Protein AF-A0ABD5Q1E1-F1 (afdb_monomer_lite)

Radius of gyration: 16.38 Å; chains: 1; bounding box: 37×48×38 Å

Foldseek 3Di:
DPVVLLVLLQVQLQVLLLLCLVLVDDPPPVSSVVSSVVSSVVSSVCLSVAQPPDPDPSVVLVCLLVVLLVVLVVVLVVVCVPPNVVVSVVCRSVSSVVSSVVSCCVRRRCPVVVVVVVVVVVVD

Sequence (124 aa):
MDWSRLGSAVPDALVISFGFGAVLTPPDPFAQSLYAGPAFLVALAVVYRYGHRSVAPWWRRYLVFGGVVLAASVALRVLAFAVGPELAAGVRPAVLFVGVLSAAWLAYFGGLERLRDREAVSES

Organism: NCBI:txid2953748

pLDDT: mean 76.2, std 7.39, range [47.16, 86.12]

Secondary structure (DSSP, 8-state):
--HHHHHHHHHHHHHHHHHHHHHHS-S-HHHHHHHHHHHHHHHHHHHHHHTTS--S-HHHHHHHHHHHHHHHHHHHHHHHHHH-HHHHHHHHHHHHHHHHHHHHHHHHSSHHHHHHHHHHHH--

Structure (mmCIF, N/CA/C/O backbone):
data_AF-A0ABD5Q1E1-F1
#
_entry.id   AF-A0ABD5Q1E1-F1
#
loop_
_atom_site.group_PDB
_atom_site.id
_atom_site.type_symbol
_atom_site.label_atom_id
_atom_site.label_alt_id
_atom_site.label_comp_id
_atom_site.label_asym_id
_atom_site.label_entity_id
_atom_site.label_seq_id
_atom_site.pdbx_PDB_ins_code
_atom_site.Cartn_x
_atom_site.Cartn_y
_atom_site.Cartn_z
_atom_site.occupancy
_atom_site.B_iso_or_equiv
_atom_site.auth_seq_id
_atom_site.auth_comp_id
_atom_site.auth_asym_id
_atom_site.auth_atom_id
_atom_site.pdbx_PDB_model_num
ATOM 1 N N . MET A 1 1 ? -20.747 10.444 15.454 1.00 60.50 1 MET A N 1
ATOM 2 C CA . MET A 1 1 ? -19.377 10.110 15.015 1.00 60.50 1 MET A CA 1
ATOM 3 C C . MET A 1 1 ? -18.683 9.492 16.209 1.00 60.50 1 MET A C 1
ATOM 5 O O . MET A 1 1 ? -18.660 10.112 17.262 1.00 60.50 1 MET A O 1
ATOM 9 N N . ASP A 1 2 ? -18.266 8.239 16.099 1.00 75.06 2 ASP A N 1
ATOM 10 C CA . ASP A 1 2 ? -17.707 7.492 17.226 1.00 75.06 2 ASP A CA 1
ATOM 11 C C . ASP A 1 2 ? -16.216 7.843 17.368 1.00 75.06 2 ASP A C 1
ATOM 13 O O . ASP A 1 2 ? -15.394 7.416 16.554 1.00 75.06 2 ASP A O 1
ATOM 17 N N . TRP A 1 3 ? -15.881 8.710 18.329 1.00 72.62 3 TRP A N 1
ATOM 18 C CA . TRP A 1 3 ? -14.523 9.248 18.518 1.00 72.62 3 TRP A CA 1
ATOM 19 C C . TRP A 1 3 ? -13.500 8.159 18.859 1.00 72.62 3 TRP A C 1
ATOM 21 O O . TRP A 1 3 ? -12.339 8.249 18.462 1.00 72.62 3 TRP A O 1
ATOM 31 N N . SER A 1 4 ? -13.959 7.085 19.503 1.00 70.31 4 SER A N 1
ATOM 32 C CA . SER A 1 4 ? -13.171 5.888 19.807 1.00 70.31 4 SER A CA 1
ATOM 33 C C . SER A 1 4 ? -12.613 5.207 18.545 1.00 70.31 4 SER A C 1
ATOM 35 O O . SER A 1 4 ? -11.477 4.737 18.533 1.00 70.31 4 SER A O 1
ATOM 37 N N . ARG A 1 5 ? -13.379 5.219 17.444 1.00 67.94 5 ARG A N 1
ATOM 38 C CA . ARG A 1 5 ? -12.991 4.649 16.143 1.00 67.94 5 ARG A CA 1
ATOM 39 C C . ARG A 1 5 ? -12.056 5.549 15.349 1.00 67.94 5 ARG A C 1
ATOM 41 O O . ARG A 1 5 ? -11.345 5.077 14.469 1.00 67.94 5 ARG A O 1
ATOM 48 N N . LEU A 1 6 ? -12.076 6.849 15.629 1.00 72.75 6 LEU A N 1
ATOM 49 C CA . LEU A 1 6 ? -11.216 7.803 14.939 1.00 72.75 6 LEU A CA 1
ATOM 50 C C . LEU A 1 6 ? -9.749 7.584 15.336 1.00 72.75 6 LEU A C 1
ATOM 52 O O . LEU A 1 6 ? -8.872 7.604 14.478 1.00 72.75 6 LEU A O 1
ATOM 56 N N . GLY A 1 7 ? -9.503 7.286 16.617 1.00 73.12 7 GLY A N 1
ATOM 57 C CA . GLY A 1 7 ? -8.162 7.041 17.151 1.00 73.12 7 GLY A CA 1
ATOM 58 C C . GLY A 1 7 ? -7.444 5.842 16.522 1.00 73.12 7 GLY A C 1
ATOM 59 O O . GLY A 1 7 ? -6.235 5.903 16.323 1.00 73.12 7 GLY A O 1
ATOM 60 N N . SER A 1 8 ? -8.167 4.779 16.154 1.00 72.62 8 SER A N 1
ATOM 61 C CA . SER A 1 8 ? -7.586 3.627 15.447 1.00 72.62 8 SER A CA 1
ATOM 62 C C . SER A 1 8 ? -7.502 3.825 13.932 1.00 72.62 8 SER A C 1
ATOM 64 O O . SER A 1 8 ? -6.611 3.270 13.298 1.00 72.62 8 SER A O 1
ATOM 66 N N . ALA A 1 9 ? -8.378 4.645 13.345 1.00 76.94 9 ALA A N 1
ATOM 67 C CA . ALA A 1 9 ? -8.401 4.879 11.904 1.00 76.94 9 ALA A CA 1
ATOM 68 C C . ALA A 1 9 ? -7.282 5.812 11.410 1.00 76.94 9 ALA A C 1
ATOM 70 O O . ALA A 1 9 ? -6.796 5.639 10.296 1.00 76.94 9 ALA A O 1
ATOM 71 N N . VAL A 1 10 ? -6.861 6.789 12.221 1.00 81.38 10 VAL A N 1
ATOM 72 C CA . VAL A 1 10 ? -5.780 7.736 11.881 1.00 81.38 10 VAL A CA 1
ATOM 73 C C . VAL A 1 10 ? -4.436 7.050 11.584 1.00 81.38 10 VAL A C 1
ATOM 75 O O . VAL A 1 10 ? -3.891 7.296 10.507 1.00 81.38 10 VAL A O 1
ATOM 78 N N . PRO A 1 11 ? -3.873 6.199 12.464 1.00 78.94 11 PRO A N 1
ATOM 79 C CA . PRO A 1 11 ? -2.592 5.550 12.184 1.00 78.94 11 PRO A CA 1
ATOM 80 C C . PRO A 1 11 ? -2.671 4.592 10.986 1.00 78.94 11 PRO A C 1
ATOM 82 O O . PRO A 1 11 ? -1.764 4.575 10.156 1.00 78.94 11 PRO A O 1
ATOM 85 N N . ASP A 1 12 ? -3.782 3.869 10.833 1.00 79.75 12 ASP A N 1
ATOM 86 C CA . ASP A 1 12 ? -4.036 2.988 9.687 1.00 79.75 12 ASP A CA 1
ATOM 87 C C . ASP A 1 12 ? -4.078 3.787 8.369 1.00 79.75 12 ASP A C 1
ATOM 89 O O . ASP A 1 12 ? -3.447 3.417 7.376 1.00 79.75 12 ASP A O 1
ATOM 93 N N . ALA A 1 13 ? -4.762 4.933 8.371 1.00 81.19 13 ALA A N 1
ATOM 94 C CA . ALA A 1 13 ? -4.827 5.831 7.227 1.00 81.19 13 ALA A CA 1
ATOM 95 C C . ALA A 1 13 ? -3.463 6.423 6.869 1.00 81.19 13 ALA A C 1
ATOM 97 O O . ALA A 1 13 ? -3.137 6.512 5.685 1.00 81.19 13 ALA A O 1
ATOM 98 N N . LEU A 1 14 ? -2.649 6.792 7.864 1.00 82.06 14 LEU A N 1
ATOM 99 C CA . LEU A 1 14 ? -1.279 7.252 7.635 1.00 82.06 14 LEU A CA 1
ATOM 100 C C . LEU A 1 14 ? -0.453 6.167 6.944 1.00 82.06 14 LEU A C 1
ATOM 102 O O . LEU A 1 14 ? 0.122 6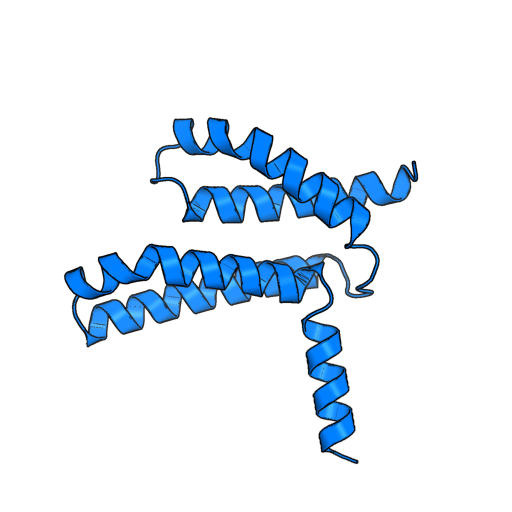.430 5.891 1.00 82.06 14 LEU A O 1
ATOM 106 N N . VAL A 1 15 ? -0.442 4.943 7.476 1.00 80.88 15 VAL A N 1
ATOM 107 C CA . VAL A 1 15 ? 0.341 3.835 6.903 1.00 80.88 15 VAL A CA 1
ATOM 108 C C . VAL A 1 15 ? -0.070 3.539 5.463 1.00 80.88 15 VAL A C 1
ATOM 110 O O . VAL A 1 15 ? 0.791 3.428 4.591 1.00 80.88 15 VAL A O 1
ATOM 113 N N . ILE A 1 16 ? -1.374 3.470 5.190 1.00 78.25 16 ILE A N 1
ATOM 114 C CA . ILE A 1 16 ? -1.890 3.231 3.837 1.00 78.25 16 ILE A CA 1
ATOM 115 C C . ILE A 1 16 ? -1.457 4.356 2.889 1.00 78.25 16 ILE A C 1
ATOM 117 O O . ILE A 1 16 ? -0.976 4.091 1.789 1.00 78.25 16 ILE A O 1
ATOM 121 N N . SER A 1 17 ? -1.577 5.608 3.321 1.00 79.75 17 SER A N 1
ATOM 122 C CA . SER A 1 17 ? -1.288 6.780 2.485 1.00 79.75 17 SER A CA 1
ATOM 123 C C . SER A 1 17 ? 0.190 6.923 2.174 1.00 79.75 17 SER A C 1
ATOM 125 O O . SER A 1 17 ? 0.550 7.182 1.029 1.00 79.75 17 SER A O 1
ATOM 127 N N . PHE A 1 18 ? 1.050 6.687 3.164 1.00 77.12 18 PHE A N 1
ATOM 128 C CA . PHE A 1 18 ? 2.492 6.626 2.953 1.00 77.12 18 PHE A CA 1
ATOM 129 C C . PHE A 1 18 ? 2.878 5.445 2.061 1.00 77.12 18 PHE A C 1
ATOM 131 O O . PHE A 1 18 ? 3.718 5.607 1.181 1.00 77.12 18 PHE A O 1
ATOM 138 N N . GLY A 1 19 ? 2.235 4.284 2.223 1.00 76.94 19 GLY A N 1
ATOM 139 C CA . GLY A 1 19 ? 2.438 3.133 1.344 1.00 76.94 19 GLY A CA 1
ATOM 140 C C . GLY A 1 19 ? 2.109 3.448 -0.117 1.00 76.94 19 GLY A C 1
ATOM 141 O O . GLY A 1 19 ? 2.912 3.169 -1.003 1.00 76.94 19 GLY A O 1
ATOM 142 N N . PHE A 1 20 ? 0.969 4.091 -0.378 1.00 74.94 20 PHE A N 1
ATOM 143 C CA . PHE A 1 20 ? 0.604 4.525 -1.728 1.00 74.94 20 PHE A CA 1
ATOM 144 C C . PHE A 1 20 ? 1.516 5.633 -2.258 1.00 74.94 20 PHE A C 1
ATOM 146 O O . PHE A 1 20 ? 1.951 5.553 -3.404 1.00 74.94 20 PHE A O 1
ATOM 153 N N . GLY A 1 21 ? 1.855 6.627 -1.435 1.00 73.31 21 GLY A N 1
ATOM 154 C CA . GLY A 1 21 ? 2.773 7.704 -1.811 1.00 73.31 21 GLY A CA 1
ATOM 155 C C . GLY A 1 21 ? 4.180 7.201 -2.146 1.00 73.31 21 GLY A C 1
ATOM 156 O O . GLY A 1 21 ? 4.811 7.712 -3.066 1.00 73.31 21 GLY A O 1
ATOM 157 N N . ALA A 1 22 ? 4.650 6.154 -1.465 1.00 72.56 22 ALA A N 1
ATOM 158 C CA . ALA A 1 22 ? 5.926 5.505 -1.754 1.00 72.56 22 ALA A CA 1
ATOM 159 C C . ALA A 1 22 ? 5.932 4.726 -3.081 1.00 72.56 22 ALA A C 1
ATOM 161 O O . ALA A 1 22 ? 6.998 4.505 -3.652 1.00 72.56 22 ALA A O 1
ATOM 162 N N . VAL A 1 23 ? 4.762 4.299 -3.566 1.00 71.38 23 VAL A N 1
ATOM 163 C CA . VAL A 1 23 ? 4.624 3.535 -4.815 1.00 71.38 23 VAL A CA 1
ATOM 164 C C . VAL A 1 23 ? 4.328 4.424 -6.016 1.00 71.38 23 VAL A C 1
ATOM 166 O O . VAL A 1 23 ? 4.877 4.197 -7.092 1.00 71.38 23 VAL A O 1
ATOM 169 N N . LEU A 1 24 ? 3.429 5.392 -5.852 1.00 69.31 24 LEU A N 1
ATOM 170 C CA . LEU A 1 24 ? 2.885 6.189 -6.954 1.00 69.31 24 LEU A CA 1
ATOM 171 C C . LEU A 1 24 ? 3.755 7.393 -7.309 1.00 69.31 24 LEU A C 1
ATOM 173 O O . LEU A 1 24 ? 3.675 7.895 -8.428 1.00 69.31 24 LEU A O 1
ATOM 177 N N . THR A 1 25 ? 4.581 7.849 -6.374 1.00 63.56 25 THR A N 1
ATOM 178 C CA . THR A 1 25 ? 5.384 9.053 -6.544 1.00 63.56 25 THR A CA 1
ATOM 179 C C . THR A 1 25 ? 6.855 8.662 -6.687 1.00 63.56 25 THR A C 1
ATOM 181 O O . THR A 1 25 ? 7.320 7.780 -5.957 1.00 63.56 25 THR A O 1
ATOM 184 N N . PRO A 1 26 ? 7.626 9.306 -7.587 1.00 62.44 26 PRO A N 1
ATOM 185 C CA . PRO A 1 26 ? 9.085 9.229 -7.552 1.00 62.44 26 PRO A CA 1
ATOM 186 C C . PRO A 1 26 ? 9.608 9.533 -6.135 1.00 62.44 26 PRO A C 1
ATOM 188 O O . PRO A 1 26 ? 8.882 10.149 -5.351 1.00 62.44 26 PRO A O 1
ATOM 191 N N . PRO A 1 27 ? 10.856 9.167 -5.789 1.00 62.03 27 PRO A N 1
ATOM 192 C CA . PRO A 1 27 ? 11.467 9.454 -4.485 1.00 62.03 27 PRO A CA 1
ATOM 193 C C . PRO A 1 27 ? 11.759 10.957 -4.269 1.00 62.03 27 PRO A C 1
ATOM 195 O O . PRO A 1 27 ? 12.781 11.320 -3.695 1.00 62.03 27 PRO A O 1
ATOM 198 N N . ASP A 1 28 ? 10.878 11.835 -4.745 1.00 70.06 28 ASP A N 1
ATOM 199 C CA . ASP A 1 28 ? 10.834 13.239 -4.390 1.00 70.06 28 ASP A CA 1
ATOM 200 C C . ASP A 1 28 ? 9.991 13.408 -3.108 1.00 70.06 28 ASP A C 1
ATOM 202 O O . ASP A 1 28 ? 8.766 13.211 -3.135 1.00 70.06 28 ASP A O 1
ATOM 206 N N . PRO A 1 29 ? 10.615 13.780 -1.976 1.00 70.06 29 PRO A N 1
ATOM 207 C CA . PRO A 1 29 ? 9.905 14.002 -0.720 1.00 70.06 29 PRO A CA 1
ATOM 208 C C . PRO A 1 29 ? 8.876 15.137 -0.815 1.00 70.06 29 PRO A C 1
ATOM 210 O O . PRO A 1 29 ? 7.899 15.144 -0.058 1.00 70.06 29 PRO A O 1
ATOM 213 N N . PHE A 1 30 ? 9.049 16.079 -1.749 1.00 74.44 30 PHE A N 1
ATOM 214 C CA . PHE A 1 30 ? 8.122 17.191 -1.928 1.00 74.44 30 PHE A CA 1
ATOM 215 C C . PHE A 1 30 ? 6.810 16.720 -2.563 1.00 74.44 30 PHE A C 1
ATOM 217 O O . PHE A 1 30 ? 5.733 16.934 -1.999 1.00 74.44 30 PHE A O 1
ATOM 224 N N . ALA A 1 31 ? 6.891 15.986 -3.675 1.00 68.69 31 ALA A N 1
ATOM 225 C CA . ALA A 1 31 ? 5.730 15.366 -4.299 1.00 68.69 31 ALA A CA 1
ATOM 226 C C . ALA A 1 31 ? 5.041 14.353 -3.365 1.00 68.69 31 ALA A C 1
ATOM 228 O O . ALA A 1 31 ? 3.814 14.351 -3.270 1.00 68.69 31 ALA A O 1
ATOM 229 N N . GLN A 1 32 ? 5.793 13.538 -2.613 1.00 70.50 32 GLN A N 1
ATOM 230 C CA . GLN A 1 32 ? 5.197 12.626 -1.627 1.00 70.50 32 GLN A CA 1
ATOM 231 C C . GLN A 1 32 ? 4.367 13.367 -0.578 1.00 70.50 32 GLN A C 1
ATOM 233 O O . GLN A 1 32 ? 3.252 12.944 -0.281 1.00 70.50 32 GLN A O 1
ATOM 238 N N . SER A 1 33 ? 4.872 14.488 -0.060 1.00 71.88 33 SER A N 1
ATOM 239 C CA . SER A 1 33 ? 4.159 15.295 0.936 1.00 71.88 33 SER A CA 1
ATOM 240 C C . SER A 1 33 ? 2.889 15.928 0.357 1.00 71.88 33 SER A C 1
ATOM 242 O O . SER A 1 33 ? 1.849 15.946 1.016 1.00 71.88 33 SER A O 1
ATOM 244 N N . LEU A 1 34 ? 2.952 16.387 -0.899 1.00 74.62 34 LEU A N 1
ATOM 245 C CA . LEU A 1 34 ? 1.826 17.002 -1.604 1.00 74.62 34 LEU A CA 1
ATOM 246 C C . LEU A 1 34 ? 0.662 16.015 -1.808 1.00 74.62 34 LEU A C 1
ATOM 248 O O . LEU A 1 34 ? -0.500 16.370 -1.613 1.00 74.62 34 LEU A O 1
ATOM 252 N N . TYR A 1 35 ? 0.971 14.764 -2.165 1.00 71.12 35 TYR A N 1
ATOM 253 C CA . TYR A 1 35 ? -0.034 13.724 -2.411 1.00 71.12 35 TYR A CA 1
ATOM 254 C C . TYR A 1 35 ? -0.437 12.945 -1.149 1.00 71.12 35 TYR A C 1
ATOM 256 O O . TYR A 1 35 ? -1.519 12.351 -1.122 1.00 71.12 35 TYR A O 1
ATOM 264 N N . ALA A 1 36 ? 0.370 12.983 -0.083 1.00 73.06 36 ALA A N 1
ATOM 265 C CA . ALA A 1 36 ? 0.069 12.313 1.180 1.00 73.06 36 ALA A CA 1
ATOM 266 C C . ALA A 1 36 ? -1.190 12.867 1.859 1.00 73.06 36 ALA A C 1
ATOM 268 O O . ALA A 1 36 ? -1.962 12.091 2.412 1.00 73.06 36 ALA A O 1
ATOM 269 N N . GLY A 1 37 ? -1.431 14.182 1.795 1.00 76.06 37 GLY A N 1
ATOM 270 C CA . GLY A 1 37 ? -2.609 14.813 2.405 1.00 76.06 37 GLY A CA 1
ATOM 271 C C . GLY A 1 37 ? -3.939 14.302 1.826 1.00 76.06 37 GLY A C 1
ATOM 272 O O . GLY A 1 37 ? -4.759 13.763 2.573 1.00 76.06 37 GLY A O 1
ATOM 273 N N . PRO A 1 38 ? -4.163 14.408 0.502 1.00 78.31 38 PRO A N 1
ATOM 274 C CA . PRO A 1 38 ? -5.351 13.853 -0.143 1.00 78.31 38 PRO A CA 1
ATOM 275 C C . PRO A 1 38 ? -5.480 12.336 0.048 1.00 78.31 38 PRO A C 1
ATOM 277 O O . PRO A 1 38 ? -6.569 11.852 0.363 1.00 78.31 38 PRO A O 1
ATOM 280 N N . ALA A 1 39 ? -4.375 11.590 -0.078 1.00 78.88 39 ALA A N 1
ATOM 281 C CA . ALA A 1 39 ? -4.367 10.146 0.149 1.00 78.88 39 ALA A CA 1
ATOM 282 C C . ALA A 1 39 ? -4.781 9.795 1.587 1.00 78.88 39 ALA A C 1
ATOM 284 O O . ALA A 1 39 ? -5.595 8.894 1.775 1.00 78.88 39 ALA A O 1
ATOM 285 N N . PHE A 1 40 ? -4.314 10.563 2.577 1.00 79.50 40 PHE A N 1
ATOM 286 C CA . PHE A 1 40 ? -4.674 10.411 3.985 1.00 79.50 40 PHE A CA 1
ATOM 287 C C . PHE A 1 40 ? -6.157 10.613 4.229 1.00 79.50 40 PHE A C 1
ATOM 289 O O . PHE A 1 40 ? -6.771 9.789 4.899 1.00 79.50 40 PHE A O 1
ATOM 296 N N . LEU A 1 41 ? -6.763 11.651 3.656 1.00 81.31 41 LEU A N 1
ATOM 297 C CA . LEU A 1 41 ? -8.196 11.889 3.822 1.00 81.31 41 LEU A CA 1
ATOM 298 C C . LEU A 1 41 ? -9.036 10.754 3.224 1.00 81.31 41 LEU A C 1
ATOM 300 O O . LEU A 1 41 ? -9.994 10.297 3.852 1.00 81.31 41 LEU A O 1
ATOM 304 N N . VAL A 1 42 ? -8.654 10.258 2.043 1.00 82.75 42 VAL A N 1
ATOM 305 C CA . VAL A 1 42 ? -9.330 9.123 1.399 1.00 82.75 42 VAL A CA 1
ATOM 306 C C . VAL A 1 42 ? -9.134 7.847 2.216 1.00 82.75 42 VAL A C 1
ATOM 308 O O . VAL A 1 42 ? -10.110 7.169 2.536 1.00 82.75 42 VAL A O 1
ATOM 311 N N . ALA A 1 43 ? -7.898 7.536 2.610 1.00 78.06 43 ALA A N 1
ATOM 312 C CA . ALA A 1 43 ? -7.583 6.365 3.416 1.00 78.06 43 ALA A CA 1
ATOM 313 C C . ALA A 1 43 ? -8.304 6.409 4.767 1.00 78.06 43 ALA A C 1
ATOM 315 O O . ALA A 1 43 ? -8.877 5.407 5.182 1.00 78.06 43 ALA A O 1
ATOM 316 N N . LEU A 1 44 ? -8.364 7.573 5.414 1.00 79.31 44 LEU A N 1
ATOM 317 C CA . LEU A 1 44 ? -9.073 7.774 6.673 1.00 79.31 44 LEU A CA 1
ATOM 318 C C . LEU A 1 44 ? -10.568 7.529 6.516 1.00 79.31 44 LEU A C 1
ATOM 320 O O . LEU A 1 44 ? -11.140 6.788 7.310 1.00 79.31 44 LEU A O 1
ATOM 324 N N . ALA A 1 45 ? -11.199 8.086 5.481 1.00 81.19 45 ALA A N 1
ATOM 325 C CA . ALA A 1 45 ? -12.615 7.852 5.211 1.00 81.19 45 ALA A CA 1
ATOM 326 C C . ALA A 1 45 ? -12.909 6.361 4.971 1.00 81.19 45 ALA A C 1
ATOM 328 O O . ALA A 1 45 ? -13.896 5.820 5.478 1.00 81.19 45 ALA A O 1
ATOM 329 N N . VAL A 1 46 ? -12.033 5.685 4.229 1.00 76.44 46 VAL A N 1
ATOM 330 C CA . VAL A 1 46 ? -12.165 4.266 3.900 1.00 76.44 46 VAL A CA 1
ATOM 331 C C . VAL A 1 46 ? -11.952 3.387 5.140 1.00 76.44 46 VAL A C 1
ATOM 333 O O . VAL A 1 46 ? -12.793 2.538 5.435 1.00 76.44 46 VAL A O 1
ATOM 336 N N . VAL A 1 47 ? -10.885 3.607 5.910 1.00 76.69 47 VAL A N 1
ATOM 337 C CA . VAL A 1 47 ? -10.598 2.854 7.140 1.00 76.69 47 VAL A CA 1
ATOM 338 C C . VAL A 1 47 ? -11.670 3.108 8.195 1.00 76.69 47 VAL A C 1
ATOM 340 O O . VAL A 1 47 ? -12.151 2.165 8.817 1.00 76.69 47 VAL A O 1
ATOM 343 N N . TYR A 1 48 ? -12.117 4.351 8.364 1.00 75.44 48 TYR A N 1
ATOM 344 C CA . TYR A 1 48 ? -13.185 4.679 9.305 1.00 75.44 48 TYR A CA 1
ATOM 345 C C . TYR A 1 48 ? -14.497 3.955 8.965 1.00 75.44 48 TYR A C 1
ATOM 347 O O . TYR A 1 48 ? -15.213 3.497 9.859 1.00 75.44 48 TYR A O 1
ATOM 355 N N . ARG A 1 49 ? -14.808 3.816 7.668 1.00 77.81 49 ARG A N 1
ATOM 356 C CA . ARG A 1 49 ? -16.034 3.168 7.185 1.00 77.81 49 ARG A CA 1
ATOM 357 C C . ARG A 1 49 ? -15.960 1.639 7.192 1.00 77.81 49 ARG A C 1
ATOM 359 O O . ARG A 1 49 ? -16.972 0.999 7.473 1.00 77.81 49 ARG A O 1
ATOM 366 N N . TYR A 1 50 ? -14.802 1.057 6.881 1.00 70.06 50 TYR A N 1
ATOM 367 C CA . TYR A 1 50 ? -14.670 -0.382 6.613 1.00 70.06 50 TYR A CA 1
ATOM 368 C C . TYR A 1 50 ? -13.731 -1.138 7.564 1.00 70.06 50 TYR A C 1
ATOM 370 O O . TYR A 1 50 ? -13.873 -2.350 7.702 1.00 70.06 50 TYR A O 1
ATOM 378 N N . GLY A 1 51 ? -12.833 -0.455 8.277 1.00 64.62 51 GLY A N 1
ATOM 379 C CA . GLY A 1 51 ? -11.814 -1.050 9.158 1.00 64.62 51 GLY A CA 1
ATOM 380 C C . GLY A 1 51 ? -12.355 -1.662 10.455 1.00 64.62 51 GLY A C 1
ATOM 381 O O . GLY A 1 51 ? -11.591 -2.052 11.337 1.00 64.62 51 GLY A O 1
ATOM 382 N N . HIS A 1 52 ? -13.680 -1.753 10.594 1.00 59.62 52 HIS A N 1
ATOM 383 C CA . HIS A 1 52 ? -14.339 -2.186 11.821 1.00 59.62 52 HIS A CA 1
ATOM 384 C C . HIS A 1 52 ? -14.414 -3.713 11.992 1.00 59.62 52 HIS A C 1
ATOM 386 O O . HIS A 1 52 ? -14.944 -4.171 12.999 1.00 59.62 52 HIS A O 1
ATOM 392 N N . ARG A 1 53 ? -13.929 -4.515 11.029 1.00 57.62 53 ARG A N 1
ATOM 393 C CA . ARG A 1 53 ? -14.210 -5.963 11.011 1.00 57.62 53 ARG A CA 1
ATOM 394 C C . ARG A 1 53 ? -13.117 -6.918 11.479 1.00 57.62 53 ARG A C 1
ATOM 396 O O . ARG A 1 53 ? -13.477 -8.051 11.764 1.00 57.62 53 ARG A O 1
ATOM 403 N N . SER A 1 54 ? -11.863 -6.509 11.666 1.00 51.16 54 SER A N 1
ATOM 404 C CA . SER A 1 54 ? -10.817 -7.498 11.983 1.00 51.16 54 SER A CA 1
ATOM 405 C C . SER A 1 54 ? -10.269 -7.397 13.405 1.00 51.16 54 SER A C 1
ATOM 407 O O . SER A 1 54 ? -9.518 -6.483 13.746 1.00 51.16 54 SER A O 1
ATOM 409 N N . VAL A 1 55 ? -10.618 -8.398 14.217 1.00 47.16 55 VAL A N 1
ATOM 410 C CA . VAL A 1 55 ? -10.319 -8.607 15.653 1.00 47.16 55 VAL A CA 1
ATOM 411 C C . VAL A 1 55 ? -8.868 -9.086 15.884 1.00 47.16 55 VAL A C 1
ATOM 413 O O . VAL A 1 55 ? -8.552 -9.768 16.853 1.00 47.16 55 VAL A O 1
ATOM 416 N N . ALA A 1 56 ? -7.939 -8.762 14.982 1.00 56.69 56 ALA A N 1
ATOM 417 C CA . ALA A 1 56 ? -6.522 -9.056 15.179 1.00 56.69 56 ALA A CA 1
ATOM 418 C C . ALA A 1 56 ? -5.852 -7.928 15.980 1.00 56.69 56 ALA A C 1
ATOM 420 O O . ALA A 1 56 ? -6.197 -6.758 15.785 1.00 56.69 56 ALA A O 1
ATOM 421 N N . PRO A 1 57 ? -4.867 -8.235 16.842 1.00 70.06 57 PRO A N 1
ATOM 422 C CA . PRO A 1 57 ? -4.138 -7.193 17.544 1.00 70.06 57 PRO A CA 1
ATOM 423 C C . PRO A 1 57 ? -3.452 -6.271 16.525 1.00 70.06 57 PRO A C 1
ATOM 425 O O . PRO A 1 57 ? -2.874 -6.739 15.545 1.00 70.06 57 PRO A O 1
ATOM 428 N N . TRP A 1 58 ? -3.553 -4.961 16.756 1.00 72.56 58 TRP A N 1
ATOM 429 C CA . TRP A 1 58 ? -3.125 -3.877 15.857 1.00 72.56 58 TRP A CA 1
ATOM 430 C C . TRP A 1 58 ? -1.766 -4.114 15.163 1.00 72.56 58 TRP A C 1
ATOM 432 O O . TRP A 1 58 ? -1.650 -3.912 13.957 1.00 72.56 58 TRP A O 1
ATOM 442 N N . TRP A 1 59 ? -0.772 -4.650 15.882 1.00 73.06 59 TRP A N 1
ATOM 443 C CA . TRP A 1 59 ? 0.562 -4.981 15.362 1.00 73.06 59 TRP A CA 1
ATOM 444 C C . TRP A 1 59 ? 0.552 -5.976 14.193 1.00 73.06 59 TRP A C 1
ATOM 446 O O . TRP A 1 59 ? 1.353 -5.866 13.266 1.00 73.06 59 TRP A O 1
ATOM 456 N N . ARG A 1 60 ? -0.384 -6.928 14.194 1.00 76.19 60 ARG A N 1
ATOM 457 C CA . ARG A 1 60 ? -0.483 -7.971 13.170 1.00 76.19 60 ARG A CA 1
ATOM 458 C C . ARG A 1 60 ? -0.900 -7.393 11.816 1.00 76.19 60 ARG A C 1
ATOM 460 O O . ARG A 1 60 ? -0.456 -7.899 10.792 1.00 76.19 60 ARG A O 1
ATOM 467 N N . ARG A 1 61 ? -1.681 -6.306 11.800 1.00 80.06 61 ARG A N 1
ATOM 468 C CA . ARG A 1 61 ? -2.053 -5.590 10.565 1.00 80.06 61 ARG A CA 1
ATOM 469 C C . ARG A 1 61 ? -0.828 -4.966 9.906 1.00 80.06 61 ARG A C 1
ATOM 471 O O . ARG A 1 61 ? -0.620 -5.159 8.713 1.00 80.06 61 ARG A O 1
ATOM 478 N N . TYR A 1 62 ? 0.023 -4.311 10.695 1.00 80.81 62 TYR A N 1
ATOM 479 C CA . TYR A 1 62 ? 1.262 -3.710 10.197 1.00 80.81 62 TYR A CA 1
ATOM 480 C C . TYR A 1 62 ? 2.259 -4.759 9.701 1.00 80.81 62 TYR A C 1
ATOM 482 O O . TYR A 1 62 ? 2.879 -4.551 8.662 1.00 80.81 62 TYR A O 1
ATOM 490 N N . LEU A 1 63 ? 2.376 -5.906 10.382 1.00 82.00 63 LEU A N 1
ATOM 491 C CA . LEU A 1 63 ? 3.219 -7.009 9.907 1.00 82.00 63 LEU A CA 1
ATOM 492 C C . LEU A 1 63 ? 2.707 -7.619 8.601 1.00 82.00 63 LEU A C 1
ATOM 494 O O . LEU A 1 63 ? 3.512 -7.916 7.726 1.00 82.00 63 LEU A O 1
ATOM 498 N N . VAL A 1 64 ? 1.391 -7.791 8.444 1.00 83.19 64 VAL A N 1
ATOM 499 C CA . VAL A 1 64 ? 0.807 -8.282 7.184 1.00 83.19 64 VAL A CA 1
ATOM 500 C C . VAL A 1 64 ? 1.025 -7.262 6.072 1.00 83.19 64 VAL A C 1
ATOM 502 O O . VAL A 1 64 ? 1.490 -7.626 4.994 1.00 83.19 64 VAL A O 1
ATOM 505 N N . PHE A 1 65 ? 0.748 -5.985 6.340 1.00 82.19 65 PHE A N 1
ATOM 506 C CA . PHE A 1 65 ? 0.935 -4.921 5.363 1.00 82.19 65 PHE A CA 1
ATOM 507 C C . PHE A 1 65 ? 2.400 -4.826 4.915 1.00 82.19 65 PHE A C 1
ATOM 509 O O . PHE A 1 65 ? 2.701 -4.950 3.729 1.00 82.19 65 PHE A O 1
ATOM 516 N N . GLY A 1 66 ? 3.322 -4.695 5.873 1.00 80.38 66 GLY A N 1
ATOM 517 C CA . GLY A 1 66 ? 4.757 -4.650 5.612 1.00 80.38 66 GLY A CA 1
ATOM 518 C C . GLY A 1 66 ? 5.279 -5.930 4.960 1.00 80.38 66 GLY A C 1
ATOM 519 O O . GLY A 1 66 ? 6.077 -5.855 4.032 1.00 80.38 66 GLY A O 1
ATOM 520 N N . GLY A 1 67 ? 4.789 -7.098 5.382 1.00 83.25 67 GLY A N 1
ATOM 521 C CA . GLY A 1 67 ? 5.174 -8.398 4.834 1.00 83.25 67 GLY A CA 1
ATOM 522 C C . GLY A 1 67 ? 4.804 -8.559 3.361 1.00 83.25 67 GLY A C 1
ATOM 523 O O . GLY A 1 67 ? 5.641 -8.984 2.569 1.00 83.25 67 GLY A O 1
ATOM 524 N N . VAL A 1 68 ? 3.592 -8.161 2.961 1.00 83.06 68 VAL A N 1
ATOM 525 C CA . VAL A 1 68 ? 3.159 -8.223 1.554 1.00 83.06 68 VAL A CA 1
ATOM 526 C C . VAL A 1 68 ? 3.932 -7.220 0.693 1.00 83.06 68 VAL A C 1
ATOM 528 O O . VAL A 1 68 ? 4.380 -7.570 -0.398 1.00 83.06 68 VAL A O 1
ATOM 531 N N . VAL A 1 69 ? 4.155 -5.998 1.187 1.00 79.75 69 VAL A N 1
ATOM 532 C CA . VAL A 1 69 ? 4.960 -4.986 0.477 1.00 79.75 69 VAL A CA 1
ATOM 533 C C . VAL A 1 69 ? 6.410 -5.451 0.309 1.00 79.75 69 VAL A C 1
ATOM 535 O O . VAL A 1 69 ? 6.995 -5.304 -0.770 1.00 79.75 69 VAL A O 1
ATOM 538 N N . LEU A 1 70 ? 6.988 -6.058 1.347 1.00 80.31 70 LEU A N 1
ATOM 539 C CA . LEU A 1 70 ? 8.330 -6.627 1.305 1.00 80.31 70 LEU A CA 1
ATOM 540 C C . LEU A 1 70 ? 8.403 -7.795 0.317 1.00 80.31 70 LEU A C 1
ATOM 542 O O . LEU A 1 70 ? 9.310 -7.828 -0.510 1.00 80.31 70 LEU A O 1
ATOM 546 N N . ALA A 1 71 ? 7.432 -8.710 0.347 1.00 81.50 71 ALA A N 1
ATOM 547 C CA . ALA A 1 71 ? 7.360 -9.836 -0.580 1.00 81.50 71 ALA A CA 1
ATOM 548 C C . ALA A 1 71 ? 7.251 -9.368 -2.040 1.00 81.50 71 ALA A C 1
ATOM 550 O O . ALA A 1 71 ? 7.995 -9.855 -2.890 1.00 81.50 71 ALA A O 1
ATOM 551 N N . ALA A 1 72 ? 6.408 -8.370 -2.329 1.00 81.44 72 ALA A N 1
ATOM 552 C CA . ALA A 1 72 ? 6.307 -7.767 -3.659 1.00 81.44 72 ALA A CA 1
ATOM 553 C C . ALA A 1 72 ? 7.632 -7.114 -4.095 1.00 81.44 72 ALA A C 1
ATOM 555 O O . ALA A 1 72 ? 8.063 -7.262 -5.239 1.00 81.44 72 ALA A O 1
ATOM 556 N N . SER A 1 73 ? 8.320 -6.443 -3.166 1.00 78.06 73 SER A N 1
ATOM 557 C CA . SER A 1 73 ? 9.631 -5.832 -3.418 1.00 78.06 73 SER A CA 1
ATOM 558 C C . SER A 1 73 ? 10.710 -6.876 -3.724 1.00 78.06 73 SER A C 1
ATOM 560 O O . SER A 1 73 ? 11.514 -6.683 -4.637 1.00 78.06 73 SER A O 1
ATOM 562 N N . VAL A 1 74 ? 10.725 -7.995 -2.995 1.00 82.88 74 VAL A N 1
ATOM 563 C CA . VAL A 1 74 ? 11.640 -9.121 -3.241 1.00 82.88 74 VAL A CA 1
ATOM 564 C C . VAL A 1 74 ? 11.321 -9.792 -4.576 1.00 82.88 74 VAL A C 1
ATOM 566 O O . VAL A 1 74 ? 12.234 -10.002 -5.372 1.00 82.88 74 VAL A O 1
ATOM 569 N N . ALA A 1 75 ? 10.045 -10.054 -4.871 1.00 81.75 75 ALA A N 1
ATOM 570 C CA . ALA A 1 75 ? 9.612 -10.641 -6.138 1.00 81.75 75 ALA A CA 1
ATOM 571 C C . ALA A 1 75 ? 10.061 -9.798 -7.342 1.00 81.75 75 ALA A C 1
ATOM 573 O O . ALA A 1 75 ? 10.551 -10.340 -8.330 1.00 81.75 75 ALA A O 1
ATOM 574 N N . LEU A 1 76 ? 9.988 -8.468 -7.235 1.00 79.88 76 LEU A N 1
ATOM 575 C CA . LEU A 1 76 ? 10.484 -7.561 -8.271 1.00 79.88 76 LEU A CA 1
ATOM 576 C C . LEU A 1 76 ? 12.001 -7.617 -8.450 1.00 79.88 76 LEU A C 1
ATOM 578 O O . LEU A 1 76 ? 12.475 -7.527 -9.579 1.00 79.88 76 LEU A O 1
ATOM 582 N N . ARG A 1 77 ? 12.773 -7.794 -7.370 1.00 81.38 77 ARG A N 1
ATOM 583 C CA . ARG A 1 77 ? 14.229 -7.990 -7.473 1.00 81.38 77 ARG A CA 1
ATOM 584 C C . ARG A 1 77 ? 14.574 -9.304 -8.165 1.00 81.38 77 ARG A C 1
ATOM 586 O O . ARG A 1 77 ? 15.467 -9.321 -9.005 1.00 81.38 77 ARG A O 1
ATOM 593 N N . VAL A 1 78 ? 13.852 -10.377 -7.844 1.00 85.62 78 VAL A N 1
ATOM 594 C CA . VAL A 1 78 ? 14.022 -11.684 -8.498 1.00 85.62 78 VAL A CA 1
ATOM 595 C C . VAL A 1 78 ? 13.659 -11.595 -9.982 1.00 85.62 78 VAL A C 1
ATOM 597 O O . VAL A 1 78 ? 14.413 -12.074 -10.824 1.00 85.62 78 VAL A O 1
ATOM 600 N N . LEU A 1 79 ? 12.558 -10.919 -10.321 1.00 80.44 79 LEU A N 1
ATOM 601 C CA . LEU A 1 7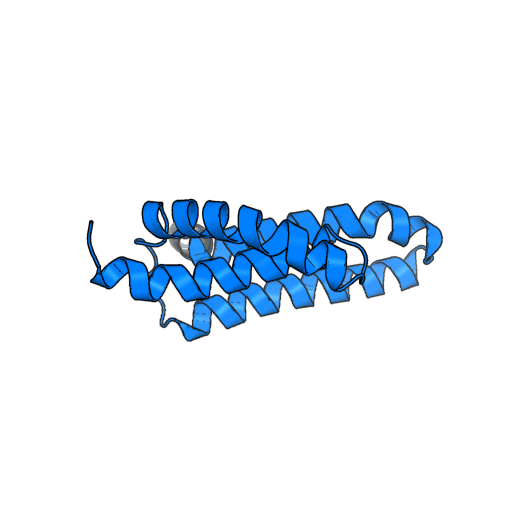9 ? 12.157 -10.692 -11.710 1.00 80.44 79 LEU A CA 1
ATOM 602 C C . LEU A 1 79 ? 13.200 -9.866 -12.477 1.00 80.44 79 LEU A C 1
ATOM 604 O O . LEU A 1 79 ? 13.583 -10.236 -13.582 1.00 80.44 79 LEU A O 1
ATOM 608 N N . ALA A 1 80 ? 13.699 -8.779 -11.883 1.00 83.56 80 ALA A N 1
ATOM 609 C CA . ALA A 1 80 ? 14.745 -7.952 -12.484 1.00 83.56 80 ALA A CA 1
ATOM 610 C C . ALA A 1 80 ? 16.046 -8.730 -12.720 1.00 83.56 80 ALA A C 1
ATOM 612 O O . ALA A 1 80 ? 16.706 -8.519 -13.734 1.00 83.56 80 ALA A O 1
ATOM 613 N N . PHE A 1 81 ? 16.393 -9.648 -11.814 1.00 83.94 81 PHE A N 1
ATOM 614 C CA . PHE A 1 81 ? 17.528 -10.550 -11.987 1.00 83.94 81 PHE A CA 1
ATOM 615 C C . PHE A 1 81 ? 17.313 -11.544 -13.140 1.00 83.94 81 PHE A C 1
ATOM 617 O O . PHE A 1 81 ? 18.235 -11.790 -13.909 1.00 83.94 81 PHE A O 1
ATOM 624 N N . ALA A 1 82 ? 16.103 -12.094 -13.283 1.00 86.12 82 ALA A N 1
ATOM 625 C CA . ALA A 1 82 ? 15.807 -13.133 -14.269 1.00 86.12 82 ALA A CA 1
ATOM 626 C C . ALA A 1 82 ? 15.623 -12.607 -15.703 1.00 86.12 82 ALA A C 1
ATOM 628 O O . ALA A 1 82 ? 16.039 -13.265 -16.652 1.00 86.12 82 ALA A O 1
ATOM 629 N N . VAL A 1 83 ? 14.974 -11.450 -15.870 1.00 85.00 83 VAL A N 1
ATOM 630 C CA . VAL A 1 83 ? 14.533 -10.942 -17.188 1.00 85.00 83 VAL A CA 1
ATOM 631 C C . VAL A 1 83 ? 15.247 -9.643 -17.587 1.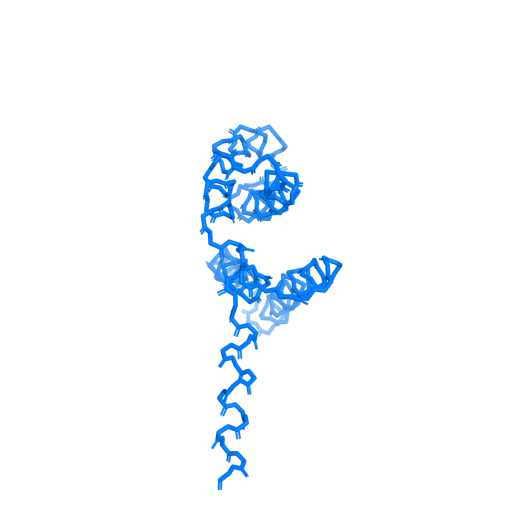00 85.00 83 VAL A C 1
ATOM 633 O O . VAL A 1 83 ? 15.041 -9.123 -18.680 1.00 85.00 83 VAL A O 1
ATOM 636 N N . GLY A 1 84 ? 16.112 -9.118 -16.718 1.00 81.88 84 GLY A N 1
ATOM 637 C CA . GLY A 1 84 ? 16.830 -7.865 -16.922 1.00 81.88 84 GLY A CA 1
ATOM 638 C C . GLY A 1 84 ? 16.082 -6.635 -16.375 1.00 81.88 84 GLY A C 1
ATOM 639 O O . GLY A 1 84 ? 14.848 -6.604 -16.318 1.00 81.88 84 GLY A O 1
ATOM 640 N N . PRO A 1 85 ? 16.823 -5.589 -15.960 1.00 76.38 85 PRO A N 1
ATOM 641 C CA . PRO A 1 85 ? 16.272 -4.439 -15.239 1.00 76.38 85 PRO A CA 1
ATOM 642 C C . PRO A 1 85 ? 15.344 -3.558 -16.089 1.00 76.38 85 PRO A C 1
ATOM 644 O O . PRO A 1 85 ? 14.403 -2.986 -15.547 1.00 76.38 85 PRO A O 1
ATOM 647 N N . GLU A 1 86 ? 15.569 -3.488 -17.403 1.00 78.69 86 GLU A N 1
ATOM 648 C CA . GLU A 1 86 ? 14.767 -2.712 -18.365 1.00 78.69 86 GLU A CA 1
ATOM 649 C C . GLU A 1 86 ? 13.317 -3.220 -18.438 1.00 78.69 86 GLU A C 1
ATOM 651 O O . GLU A 1 86 ? 12.362 -2.461 -18.267 1.00 78.69 86 GLU A O 1
ATOM 656 N N . LEU A 1 87 ? 13.141 -4.536 -18.607 1.00 72.69 87 LEU A N 1
ATOM 657 C CA . LEU A 1 87 ? 11.819 -5.166 -18.661 1.00 72.69 87 LEU A CA 1
ATOM 658 C C . LEU A 1 87 ? 11.120 -5.111 -17.300 1.00 72.69 87 LEU A C 1
ATOM 660 O O . LEU A 1 87 ? 9.918 -4.857 -17.231 1.00 72.69 87 LEU A O 1
ATOM 664 N N . ALA A 1 88 ? 11.868 -5.275 -16.205 1.00 73.50 88 ALA A N 1
ATOM 665 C CA . ALA A 1 88 ? 11.319 -5.168 -14.858 1.00 73.50 88 ALA A CA 1
ATOM 666 C C . ALA A 1 88 ? 10.890 -3.737 -14.495 1.00 73.50 88 ALA A C 1
ATOM 668 O O . ALA A 1 88 ? 9.906 -3.573 -13.773 1.00 73.50 88 ALA A O 1
ATOM 669 N N . ALA A 1 89 ? 11.570 -2.702 -15.004 1.00 77.38 89 ALA A N 1
ATOM 670 C CA . ALA A 1 89 ? 11.217 -1.305 -14.754 1.00 77.38 89 ALA A CA 1
ATOM 671 C C . ALA A 1 89 ? 9.807 -0.960 -15.262 1.00 77.38 89 ALA A C 1
ATOM 673 O O . ALA A 1 89 ? 9.074 -0.254 -14.569 1.00 77.38 89 ALA A O 1
ATOM 674 N N . GLY A 1 90 ? 9.399 -1.524 -16.406 1.00 78.94 90 GLY A N 1
ATOM 675 C CA . GLY A 1 90 ? 8.061 -1.325 -16.969 1.00 78.94 90 GLY A CA 1
ATOM 676 C C . GLY A 1 90 ? 6.931 -1.917 -16.116 1.00 78.94 90 GLY A C 1
ATOM 677 O O . GLY A 1 90 ? 5.858 -1.325 -16.018 1.00 78.94 90 GLY A O 1
ATOM 678 N N . VAL A 1 91 ? 7.167 -3.053 -15.448 1.00 78.69 91 VAL A N 1
ATOM 679 C CA . VAL A 1 91 ? 6.139 -3.751 -14.639 1.00 78.69 91 VAL A CA 1
ATOM 680 C C . VAL A 1 91 ? 6.186 -3.377 -13.155 1.00 78.69 91 VAL A C 1
ATOM 682 O O . VAL A 1 91 ? 5.203 -3.554 -12.433 1.00 78.69 91 VAL A O 1
ATOM 685 N N . ARG A 1 92 ? 7.313 -2.829 -12.688 1.00 79.12 92 ARG A N 1
ATOM 686 C CA . ARG A 1 92 ? 7.559 -2.444 -11.292 1.00 79.12 92 ARG A CA 1
ATOM 687 C C . ARG A 1 92 ? 6.432 -1.622 -10.650 1.00 79.12 92 ARG A C 1
ATOM 689 O O . ARG A 1 92 ? 5.990 -2.029 -9.574 1.00 79.12 92 ARG A O 1
ATOM 696 N N . PRO A 1 93 ? 5.941 -0.512 -11.238 1.00 79.12 93 PRO A N 1
ATOM 697 C CA . PRO A 1 93 ? 4.887 0.279 -10.602 1.00 79.12 93 PRO A CA 1
ATOM 698 C C . PRO A 1 93 ? 3.573 -0.502 -10.485 1.00 79.12 93 PRO A C 1
ATOM 700 O O . PRO A 1 93 ? 2.913 -0.426 -9.451 1.00 79.12 93 PRO A O 1
ATOM 703 N N . ALA A 1 94 ? 3.225 -1.314 -11.489 1.00 81.69 94 ALA A N 1
ATOM 704 C CA . ALA A 1 94 ? 2.012 -2.127 -11.472 1.00 81.69 94 ALA A CA 1
ATOM 705 C C . ALA A 1 94 ? 2.057 -3.196 -10.370 1.00 81.69 94 ALA A C 1
ATOM 707 O O . ALA A 1 94 ? 1.106 -3.333 -9.604 1.00 81.69 94 ALA A O 1
ATOM 708 N N . VAL A 1 95 ? 3.178 -3.912 -10.235 1.00 81.94 95 VAL A N 1
ATOM 709 C CA . VAL A 1 95 ? 3.347 -4.941 -9.194 1.00 81.94 95 VAL A CA 1
ATOM 710 C C . VAL A 1 95 ? 3.351 -4.325 -7.797 1.00 81.94 95 VAL A C 1
ATOM 712 O O . VAL A 1 95 ? 2.715 -4.866 -6.896 1.00 81.94 95 VAL A O 1
ATOM 715 N N . LEU A 1 96 ? 4.023 -3.185 -7.604 1.00 82.56 96 LEU A N 1
ATOM 716 C CA . LEU A 1 96 ? 4.007 -2.481 -6.319 1.00 82.56 96 LEU A CA 1
ATOM 717 C C . LEU A 1 96 ? 2.604 -1.982 -5.968 1.00 82.56 96 LEU A C 1
ATOM 719 O O . LEU A 1 96 ? 2.170 -2.142 -4.831 1.00 82.56 96 LEU A O 1
ATOM 723 N N . PHE A 1 97 ? 1.875 -1.428 -6.938 1.00 81.62 97 PHE A N 1
ATOM 724 C CA . PHE A 1 97 ? 0.518 -0.935 -6.727 1.00 81.62 97 PHE A CA 1
ATOM 725 C C . PHE A 1 97 ? -0.448 -2.066 -6.364 1.00 81.62 97 PHE A C 1
ATOM 727 O O . PHE A 1 97 ? -1.158 -1.979 -5.361 1.00 81.62 97 PHE A O 1
ATOM 734 N N . VAL A 1 98 ? -0.422 -3.166 -7.122 1.00 85.31 98 VAL A N 1
ATOM 735 C CA . VAL A 1 98 ? -1.208 -4.373 -6.824 1.00 85.31 98 VAL A CA 1
ATOM 736 C C . VAL A 1 98 ? -0.799 -4.972 -5.478 1.00 85.31 98 VAL A C 1
ATOM 738 O O . VAL A 1 98 ? -1.666 -5.385 -4.707 1.00 85.31 98 VAL A O 1
ATOM 741 N N . GLY A 1 99 ? 0.497 -4.974 -5.160 1.00 83.94 99 GLY A N 1
ATOM 742 C CA . GLY A 1 99 ? 1.031 -5.428 -3.880 1.00 83.94 99 GLY A CA 1
ATOM 743 C C . GLY A 1 99 ? 0.492 -4.613 -2.707 1.00 83.94 99 GLY A C 1
ATOM 744 O O . GLY A 1 99 ? -0.034 -5.192 -1.762 1.00 83.94 99 GLY A O 1
ATOM 745 N N . VAL A 1 100 ? 0.535 -3.279 -2.788 1.00 82.75 100 VAL A N 1
ATOM 746 C CA . VAL A 1 100 ? -0.009 -2.380 -1.755 1.00 82.75 100 VAL A CA 1
ATOM 747 C C . VAL A 1 100 ? -1.525 -2.520 -1.624 1.00 82.75 100 VAL A C 1
ATOM 749 O O . VAL A 1 100 ? -2.029 -2.590 -0.504 1.00 82.75 100 VAL A O 1
ATOM 752 N N . LEU A 1 101 ? -2.265 -2.628 -2.733 1.00 85.56 101 LEU A N 1
ATOM 753 C CA . LEU A 1 101 ? -3.713 -2.866 -2.694 1.00 85.56 101 LEU A CA 1
ATOM 754 C C . LEU A 1 101 ? -4.060 -4.199 -2.026 1.00 85.56 101 LEU A C 1
ATOM 756 O O . LEU A 1 101 ? -4.956 -4.259 -1.183 1.00 85.56 101 LEU A O 1
ATOM 760 N N . SER A 1 102 ? -3.329 -5.258 -2.370 1.00 82.88 102 SER A N 1
ATOM 761 C CA . SER A 1 102 ? -3.513 -6.590 -1.789 1.00 82.88 102 SER A CA 1
ATOM 762 C C . SER A 1 102 ? -3.151 -6.599 -0.305 1.00 82.88 102 SER A C 1
ATOM 764 O O . SER A 1 102 ? -3.891 -7.150 0.507 1.00 82.88 102 SER A O 1
ATOM 766 N N . ALA A 1 103 ? -2.056 -5.929 0.068 1.00 84.50 103 ALA A N 1
ATOM 767 C CA . ALA A 1 103 ? -1.629 -5.738 1.449 1.00 84.50 103 ALA A CA 1
ATOM 768 C C . ALA A 1 103 ? -2.704 -5.014 2.264 1.00 84.50 103 ALA A C 1
ATOM 770 O O . ALA A 1 103 ? -3.074 -5.468 3.347 1.00 84.50 103 ALA A O 1
ATOM 771 N N . ALA A 1 104 ? -3.246 -3.921 1.718 1.00 82.06 104 ALA A N 1
ATOM 772 C CA . ALA A 1 104 ? -4.310 -3.160 2.350 1.00 82.06 104 ALA A CA 1
ATOM 773 C C . ALA A 1 104 ? -5.560 -4.028 2.539 1.00 82.06 104 ALA A C 1
ATOM 775 O O . ALA A 1 104 ? -6.098 -4.099 3.644 1.00 82.06 104 ALA A O 1
ATOM 776 N N . TRP A 1 105 ? -5.979 -4.747 1.492 1.00 84.69 105 TRP A N 1
ATOM 777 C CA . TRP A 1 105 ? -7.118 -5.666 1.529 1.00 84.69 105 TRP A CA 1
ATOM 778 C C . TRP A 1 105 ? -6.973 -6.760 2.597 1.00 84.69 105 TRP A C 1
ATOM 780 O O . TRP A 1 105 ? -7.884 -6.960 3.407 1.00 84.69 105 TRP A O 1
ATOM 790 N N . LEU A 1 106 ? -5.816 -7.426 2.640 1.00 82.00 106 LEU A N 1
ATOM 791 C CA . LEU A 1 106 ? -5.517 -8.482 3.608 1.00 82.00 106 LEU A CA 1
ATOM 792 C C . LEU A 1 106 ? -5.467 -7.957 5.046 1.00 82.00 106 LEU A C 1
ATOM 794 O O . LEU A 1 106 ? -6.022 -8.597 5.937 1.00 82.00 106 LEU A O 1
ATOM 798 N N . ALA A 1 107 ? -4.817 -6.811 5.269 1.00 80.50 107 ALA A N 1
ATOM 799 C CA . ALA A 1 107 ? -4.557 -6.278 6.604 1.00 80.50 107 ALA A CA 1
ATOM 800 C C . ALA A 1 107 ? -5.744 -5.513 7.216 1.00 80.50 107 ALA A C 1
ATOM 802 O O . ALA A 1 107 ? -5.910 -5.546 8.436 1.00 80.50 107 ALA A O 1
ATOM 803 N N . TYR A 1 108 ? -6.560 -4.836 6.398 1.00 74.50 108 TYR A N 1
ATOM 804 C CA . TYR A 1 108 ? -7.552 -3.864 6.884 1.00 74.50 108 TYR A CA 1
ATOM 805 C C . TYR A 1 108 ? -8.998 -4.129 6.438 1.00 74.50 108 TYR A C 1
ATOM 807 O O . TYR A 1 108 ? -9.919 -3.633 7.085 1.00 74.50 108 TYR A O 1
ATOM 815 N N . PHE A 1 109 ? -9.233 -4.918 5.380 1.00 78.81 109 PHE A N 1
ATOM 816 C CA . PHE A 1 109 ? -10.583 -5.154 4.828 1.00 78.81 109 PHE A CA 1
ATOM 817 C C . PHE A 1 109 ? -11.084 -6.599 4.991 1.00 78.81 109 PHE A C 1
ATOM 819 O O . PHE A 1 109 ? -12.035 -7.009 4.317 1.00 78.81 109 PHE A O 1
ATOM 826 N N . GLY A 1 110 ? -10.461 -7.377 5.879 1.00 76.25 110 GLY A N 1
ATOM 827 C CA . GLY A 1 110 ? -10.880 -8.747 6.192 1.00 76.25 110 GLY A CA 1
ATOM 828 C C . GLY A 1 110 ? -10.516 -9.779 5.121 1.00 76.25 110 GLY A C 1
ATOM 829 O O . GLY A 1 110 ? -11.122 -10.848 5.065 1.00 76.25 110 GLY A O 1
ATOM 830 N N . GLY A 1 111 ? -9.539 -9.493 4.251 1.00 80.25 111 GLY A N 1
ATOM 831 C CA . GLY A 1 111 ? -9.075 -10.471 3.264 1.00 80.25 111 GLY A CA 1
ATOM 832 C C . GLY A 1 111 ? -8.526 -11.748 3.906 1.00 80.25 111 GLY A C 1
ATOM 833 O O . GLY A 1 111 ? -8.807 -12.846 3.435 1.00 80.25 111 GLY A O 1
ATOM 834 N N . LEU A 1 112 ? -7.819 -11.618 5.033 1.00 79.06 112 LEU A N 1
ATOM 835 C CA . LEU A 1 112 ? -7.232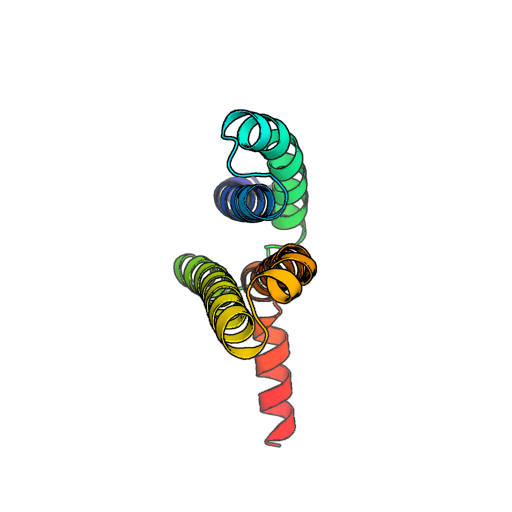 -12.756 5.744 1.00 79.06 112 LEU A CA 1
ATOM 836 C C . LEU A 1 112 ? -8.285 -13.676 6.389 1.00 79.06 112 LEU A C 1
ATOM 838 O O . LEU A 1 112 ? -8.104 -14.888 6.426 1.00 79.06 112 LEU A O 1
ATOM 842 N N . GLU A 1 113 ? -9.392 -13.109 6.874 1.00 79.00 113 GLU A N 1
ATOM 843 C CA . GLU A 1 113 ? -10.528 -13.867 7.422 1.00 79.00 113 GLU A CA 1
ATOM 844 C C . GLU A 1 113 ? -11.238 -14.646 6.315 1.00 79.00 113 GLU A C 1
ATOM 846 O O . GLU A 1 113 ? -11.420 -15.852 6.429 1.00 79.00 113 GLU A O 1
ATOM 851 N N . ARG A 1 114 ? -11.508 -13.991 5.179 1.00 80.19 114 ARG A N 1
ATOM 852 C CA . ARG A 1 114 ? -12.129 -14.641 4.014 1.00 80.19 114 ARG A CA 1
ATOM 853 C C . ARG A 1 114 ? -11.300 -15.792 3.443 1.00 80.19 114 ARG A C 1
ATOM 855 O O . ARG A 1 114 ? -11.876 -16.710 2.869 1.00 80.19 114 ARG A O 1
ATOM 862 N N . LEU A 1 115 ? -9.971 -15.722 3.538 1.00 81.19 115 LEU A N 1
ATOM 863 C CA . LEU A 1 115 ? -9.089 -16.812 3.114 1.00 81.19 115 LEU A CA 1
ATOM 864 C C . LEU A 1 115 ? -9.138 -17.986 4.101 1.00 81.19 115 LEU A C 1
ATOM 866 O O . LEU A 1 115 ? -9.314 -19.117 3.660 1.00 81.19 115 LEU A O 1
ATOM 870 N N . ARG A 1 116 ? -9.076 -17.718 5.413 1.00 79.81 116 ARG A N 1
ATOM 871 C CA . ARG A 1 116 ? -9.172 -18.760 6.454 1.00 79.81 116 ARG A CA 1
ATOM 872 C C . ARG A 1 116 ? -10.515 -19.487 6.444 1.00 79.81 116 ARG A C 1
ATOM 874 O O . ARG A 1 116 ? -10.537 -20.704 6.569 1.00 79.81 116 ARG A O 1
ATOM 881 N N . ASP A 1 117 ? -11.617 -18.762 6.258 1.00 81.88 117 ASP A N 1
ATOM 882 C CA . ASP A 1 117 ? -12.956 -19.365 6.215 1.00 81.88 117 ASP A CA 1
ATOM 883 C C . ASP A 1 117 ? -13.124 -20.296 5.003 1.00 81.88 117 ASP A C 1
ATOM 885 O O . ASP A 1 117 ? -13.824 -21.300 5.082 1.00 81.88 117 ASP A O 1
ATOM 889 N N . ARG A 1 118 ? -12.460 -20.001 3.877 1.00 75.56 118 ARG A N 1
ATOM 890 C CA . ARG A 1 118 ? -12.452 -20.888 2.701 1.00 75.56 118 ARG A CA 1
ATOM 891 C C . ARG A 1 118 ? -11.620 -22.145 2.913 1.00 75.56 118 ARG A C 1
ATOM 893 O O . ARG A 1 118 ? -12.004 -23.201 2.428 1.00 75.56 118 ARG A O 1
ATOM 900 N N . GLU A 1 119 ? -10.499 -22.019 3.613 1.00 75.19 119 GLU A N 1
ATOM 901 C CA . GLU A 1 119 ? -9.630 -23.145 3.961 1.00 75.19 119 GLU A CA 1
ATOM 90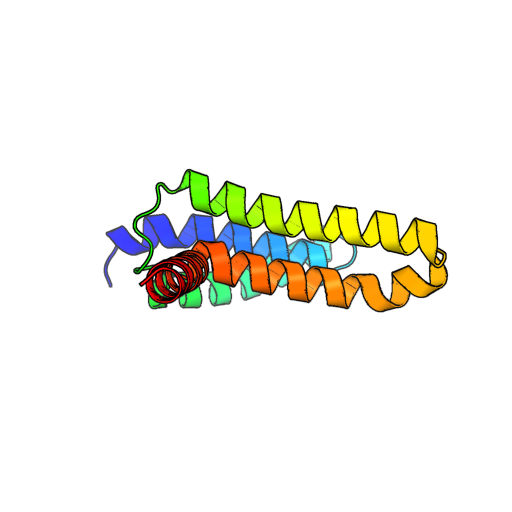2 C C . GLU A 1 119 ? -10.377 -24.131 4.874 1.00 75.19 119 GLU A C 1
ATOM 904 O O . GLU A 1 119 ? -10.431 -25.319 4.580 1.00 75.19 119 GLU A O 1
ATOM 909 N N . ALA A 1 120 ? -11.094 -23.617 5.880 1.00 72.50 120 ALA A N 1
ATOM 910 C CA . ALA A 1 120 ? -11.910 -24.423 6.791 1.00 72.50 120 ALA A CA 1
ATOM 911 C C . ALA A 1 120 ? -13.075 -25.168 6.104 1.00 72.50 120 ALA A C 1
ATO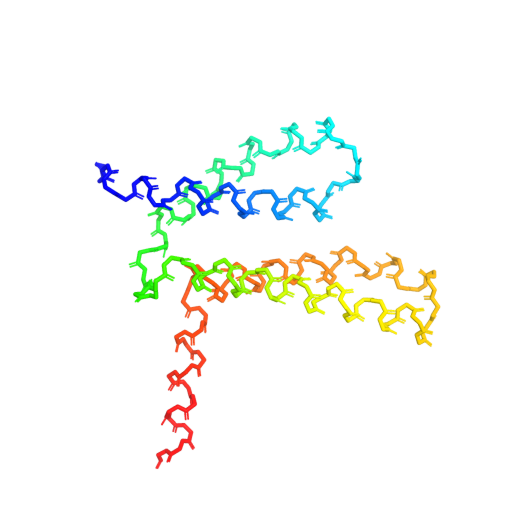M 913 O O . ALA A 1 120 ? -13.459 -26.242 6.552 1.00 72.50 120 ALA A O 1
ATOM 914 N N . VAL A 1 121 ? -13.637 -24.616 5.021 1.00 72.56 121 VAL A N 1
ATOM 915 C CA . VAL A 1 121 ? -14.692 -25.269 4.217 1.00 72.56 121 VAL A CA 1
ATOM 916 C C . VAL A 1 121 ? -14.116 -26.306 3.242 1.00 72.56 121 VAL A C 1
ATOM 918 O O . VAL A 1 121 ? -14.821 -27.217 2.831 1.00 72.56 121 VAL A O 1
ATOM 921 N N . SER A 1 122 ? -12.843 -26.189 2.857 1.00 67.62 122 SER A N 1
ATOM 922 C CA . SER A 1 122 ? -12.180 -27.162 1.980 1.00 67.62 122 SER A CA 1
ATOM 923 C C . SER A 1 122 ? -11.745 -28.440 2.708 1.00 67.62 122 SER A C 1
ATOM 925 O O . SER A 1 122 ? -11.455 -29.432 2.042 1.00 67.62 122 SER A O 1
ATOM 927 N N . GLU A 1 123 ? -11.646 -28.408 4.039 1.00 62.78 123 GLU A N 1
ATOM 928 C CA . GLU A 1 123 ? -11.244 -29.545 4.882 1.00 62.78 123 GLU A CA 1
ATOM 929 C C . GLU A 1 123 ? -12.436 -30.365 5.425 1.00 62.78 123 GLU A C 1
ATOM 931 O O . GLU A 1 123 ? -12.215 -31.396 6.063 1.00 62.78 123 GLU A O 1
ATOM 936 N N . SER A 1 124 ? -13.683 -29.934 5.175 1.00 54.31 124 SER A N 1
ATOM 937 C CA . SER A 1 124 ? -14.932 -30.612 5.581 1.00 54.31 124 SER A CA 1
ATOM 938 C C . SER A 1 124 ? -15.582 -31.385 4.440 1.00 54.31 124 SER A C 1
ATOM 940 O O . SER A 1 124 ? -16.047 -32.518 4.687 1.00 54.31 124 SER A O 1
#